Protein AF-A0A0D5LQK8-F1 (afdb_monomer)

Mean predicted aligned error: 11.61 Å

Secondary structure (DSSP, 8-state):
-HHHHHHHHHHHHHHHHHHHHHHHHHHHHHHHHHHHHHHHHHHHHHHHHHHHHHHHHHHHHHHHHHHHHHHHHHHHHHHHHHHHHHHHHHHHHHHHHHHHHSTTTT--S--HHHHTTS--

pLDDT: mean 89.25, std 11.81, range [45.91, 98.19]

Structure (mmCIF, N/CA/C/O backbone):
data_AF-A0A0D5LQK8-F1
#
_entry.id   AF-A0A0D5LQK8-F1
#
loop_
_atom_site.group_PDB
_atom_site.id
_atom_site.type_symbol
_atom_site.label_atom_id
_atom_site.label_alt_id
_atom_site.label_comp_id
_atom_site.label_asym_id
_atom_site.label_entity_id
_atom_site.label_seq_id
_atom_site.pdbx_PDB_ins_code
_atom_site.Cartn_x
_atom_site.Cartn_y
_atom_site.Cartn_z
_atom_site.occupancy
_atom_site.B_iso_or_equiv
_atom_site.auth_seq_id
_atom_site.auth_comp_id
_atom_site.auth_asym_id
_atom_site.auth_atom_id
_atom_site.pdbx_PDB_model_num
ATOM 1 N N . MET A 1 1 ? 36.237 18.385 -69.390 1.00 45.91 1 MET A N 1
ATOM 2 C CA . MET A 1 1 ? 35.276 18.205 -68.277 1.00 45.91 1 MET A CA 1
ATOM 3 C C . MET A 1 1 ? 34.826 16.746 -68.135 1.00 45.91 1 MET A C 1
ATOM 5 O O . MET A 1 1 ? 35.123 16.163 -67.106 1.00 45.91 1 MET A O 1
ATOM 9 N N . ALA A 1 2 ? 34.216 16.107 -69.146 1.00 56.34 2 ALA A N 1
ATOM 10 C CA . ALA A 1 2 ? 33.654 14.744 -69.030 1.00 56.34 2 ALA A CA 1
ATOM 11 C C . ALA A 1 2 ? 34.662 13.601 -68.737 1.00 56.34 2 ALA A C 1
ATOM 13 O O . ALA A 1 2 ? 34.341 12.678 -67.995 1.00 56.34 2 ALA A O 1
ATOM 14 N N . ALA A 1 3 ? 35.895 13.666 -69.255 1.00 53.91 3 ALA A N 1
ATOM 15 C CA . ALA A 1 3 ? 36.894 12.598 -69.077 1.00 53.91 3 ALA A CA 1
ATOM 16 C C . ALA A 1 3 ? 37.479 12.498 -67.650 1.00 53.91 3 ALA A C 1
ATOM 18 O O . ALA A 1 3 ? 37.946 11.437 -67.245 1.00 53.91 3 ALA A O 1
ATOM 19 N N . LEU A 1 4 ? 37.437 13.588 -66.873 1.00 55.03 4 LEU A N 1
ATOM 20 C CA . LEU A 1 4 ? 37.862 13.590 -65.468 1.00 55.03 4 LEU A CA 1
ATOM 21 C C . LEU A 1 4 ? 36.784 12.968 -64.571 1.00 55.03 4 LEU A C 1
ATOM 23 O O . LEU A 1 4 ? 37.117 12.222 -63.658 1.00 55.03 4 LEU A O 1
ATOM 27 N N . LEU A 1 5 ? 35.500 13.187 -64.877 1.00 57.09 5 LEU A N 1
ATOM 28 C CA . LEU A 1 5 ? 34.384 12.583 -64.141 1.00 57.09 5 LEU A CA 1
ATOM 29 C C . LEU A 1 5 ? 34.422 11.047 -64.193 1.00 57.09 5 LEU A C 1
ATOM 31 O O . LEU A 1 5 ? 34.300 10.410 -63.154 1.00 57.09 5 LEU A O 1
ATOM 35 N N . GLY A 1 6 ? 34.686 10.443 -65.357 1.00 61.56 6 GLY A N 1
ATOM 36 C CA . GLY A 1 6 ? 34.734 8.978 -65.497 1.00 61.56 6 GLY A CA 1
ATOM 37 C C . GLY A 1 6 ? 35.893 8.282 -64.766 1.00 61.56 6 GLY A C 1
ATOM 38 O O . GLY A 1 6 ? 35.817 7.085 -64.506 1.00 61.56 6 GLY A O 1
ATOM 39 N N . LYS A 1 7 ? 36.964 9.010 -64.416 1.00 67.75 7 LYS A N 1
ATOM 40 C CA . LYS A 1 7 ? 38.140 8.444 -63.729 1.00 67.75 7 LYS A CA 1
ATOM 41 C C . LYS A 1 7 ? 37.972 8.406 -62.204 1.00 67.75 7 LYS A C 1
ATOM 43 O O . LYS A 1 7 ? 38.603 7.587 -61.543 1.00 67.75 7 LYS A O 1
ATOM 48 N N . TYR A 1 8 ? 37.104 9.265 -61.660 1.00 75.94 8 TYR A N 1
ATOM 49 C CA . TYR A 1 8 ? 36.836 9.378 -60.221 1.00 75.94 8 TYR A CA 1
ATOM 50 C C . TYR A 1 8 ? 35.455 8.855 -59.800 1.00 75.94 8 TYR A C 1
ATOM 52 O O . TYR A 1 8 ? 35.200 8.719 -58.607 1.00 75.94 8 TYR A O 1
ATOM 60 N N . THR A 1 9 ? 34.572 8.506 -60.739 1.00 83.75 9 THR A N 1
ATOM 61 C CA . THR A 1 9 ? 33.256 7.913 -60.439 1.00 83.75 9 THR A CA 1
ATOM 62 C C . THR A 1 9 ? 33.367 6.625 -59.633 1.00 83.75 9 THR A C 1
ATOM 64 O O . THR A 1 9 ? 32.665 6.472 -58.640 1.00 83.75 9 THR A O 1
ATOM 67 N N . MET A 1 10 ? 34.265 5.712 -60.006 1.00 84.75 10 MET A N 1
ATOM 68 C CA . MET A 1 10 ? 34.396 4.429 -59.311 1.00 84.75 10 MET A CA 1
ATOM 69 C C . MET A 1 10 ? 34.875 4.551 -57.850 1.00 84.75 10 MET A C 1
ATOM 71 O O . MET A 1 10 ? 34.226 3.977 -56.974 1.00 84.75 10 MET A O 1
ATOM 75 N N . PRO A 1 11 ? 35.939 5.316 -57.525 1.00 86.19 11 PRO A N 1
ATOM 76 C CA . PRO A 1 11 ? 36.311 5.531 -56.128 1.00 86.19 11 PRO A CA 1
ATOM 77 C C . PRO A 1 11 ? 35.252 6.321 -55.344 1.00 86.19 11 PRO A C 1
ATOM 79 O O . PRO A 1 11 ? 35.054 6.037 -54.166 1.00 86.19 11 PRO A O 1
ATOM 82 N N . LEU A 1 12 ? 34.523 7.252 -55.977 1.00 89.88 12 LEU A N 1
ATOM 83 C CA . LEU A 1 12 ? 33.405 7.953 -55.329 1.00 89.88 12 LEU A CA 1
ATOM 84 C C . LEU A 1 12 ? 32.250 7.007 -54.979 1.00 89.88 12 LEU A C 1
ATOM 86 O O . LEU A 1 12 ? 31.708 7.096 -53.881 1.00 89.88 12 LEU A O 1
ATOM 90 N N . LEU A 1 13 ? 31.898 6.077 -55.871 1.00 90.69 13 LEU A N 1
ATOM 91 C CA . LEU A 1 13 ? 30.868 5.068 -55.608 1.00 90.69 13 LEU A CA 1
ATOM 92 C C . LEU A 1 13 ? 31.280 4.114 -54.483 1.00 90.69 13 LEU A C 1
ATOM 94 O O . LEU A 1 13 ? 30.467 3.808 -53.615 1.00 90.69 13 LEU A O 1
ATOM 98 N N . LEU A 1 14 ? 32.546 3.691 -54.453 1.00 91.38 14 LEU A N 1
ATOM 99 C CA . LEU A 1 14 ? 33.085 2.871 -53.365 1.00 91.38 14 LEU A CA 1
ATOM 100 C C . LEU A 1 14 ? 33.076 3.614 -52.025 1.00 91.38 14 LEU A C 1
ATOM 102 O O . LEU A 1 14 ? 32.661 3.048 -51.016 1.00 91.38 14 LEU A O 1
ATOM 106 N N . ALA A 1 15 ? 33.477 4.887 -52.011 1.00 93.06 15 ALA A N 1
ATOM 107 C CA . ALA A 1 15 ? 33.421 5.715 -50.810 1.00 93.06 15 ALA A CA 1
ATOM 108 C C . ALA A 1 15 ? 31.975 5.902 -50.322 1.00 93.06 15 ALA A C 1
ATOM 110 O O . ALA A 1 15 ? 31.701 5.734 -49.135 1.00 93.06 15 ALA A O 1
ATOM 111 N N . ALA A 1 16 ? 31.037 6.177 -51.232 1.00 92.75 16 ALA A N 1
ATOM 112 C CA . ALA A 1 16 ? 29.619 6.300 -50.904 1.00 92.75 16 ALA A CA 1
ATOM 113 C C . ALA A 1 16 ? 29.046 4.992 -50.336 1.00 92.75 16 ALA A C 1
ATOM 115 O O . ALA A 1 16 ? 28.321 5.022 -49.343 1.00 92.75 16 ALA A O 1
ATOM 116 N N . LEU A 1 17 ? 29.412 3.843 -50.913 1.00 94.50 17 LEU A N 1
ATOM 117 C CA . LEU A 1 17 ? 28.994 2.531 -50.423 1.00 94.50 17 LEU A CA 1
ATOM 118 C C . LEU A 1 17 ? 29.551 2.241 -49.022 1.00 94.50 17 LEU A C 1
ATOM 120 O O . LEU A 1 17 ? 28.810 1.785 -48.155 1.00 94.50 17 LEU A O 1
ATOM 124 N N . LEU A 1 18 ? 30.828 2.546 -48.773 1.00 94.94 18 LEU A N 1
ATOM 125 C CA . LEU A 1 18 ? 31.441 2.379 -47.452 1.00 94.94 18 LEU A CA 1
ATOM 126 C C . LEU A 1 18 ? 30.780 3.267 -46.396 1.00 94.94 18 LEU A C 1
ATOM 128 O O . LEU A 1 18 ? 30.521 2.802 -45.288 1.00 94.94 18 LEU A O 1
ATOM 132 N N . ILE A 1 19 ? 30.460 4.517 -46.739 1.00 95.88 19 ILE A N 1
ATOM 133 C CA . ILE A 1 19 ? 29.739 5.428 -45.844 1.00 95.88 19 ILE A CA 1
ATOM 134 C C . ILE A 1 19 ? 28.326 4.906 -45.574 1.00 95.88 19 ILE A C 1
ATOM 136 O O . ILE A 1 19 ? 27.892 4.907 -44.426 1.00 95.88 19 ILE A O 1
ATOM 140 N N . ALA A 1 20 ? 27.617 4.425 -46.597 1.00 95.25 20 ALA A N 1
ATOM 141 C CA . ALA A 1 20 ? 26.273 3.880 -46.435 1.00 95.25 20 ALA A CA 1
ATOM 142 C C . ALA A 1 20 ? 26.267 2.642 -45.524 1.00 95.25 20 ALA A C 1
ATOM 144 O O . ALA A 1 20 ? 25.451 2.556 -44.608 1.00 95.25 20 ALA A O 1
ATOM 145 N N . ILE A 1 21 ? 27.208 1.714 -45.726 1.00 95.69 21 ILE A N 1
ATOM 146 C CA . ILE A 1 21 ? 27.342 0.511 -44.895 1.00 95.69 21 ILE A CA 1
ATOM 147 C C . ILE A 1 21 ? 27.764 0.885 -43.472 1.00 95.69 21 ILE A C 1
ATOM 149 O O . ILE A 1 21 ? 27.122 0.463 -42.512 1.00 95.69 21 ILE A O 1
ATOM 153 N N . GLY A 1 22 ? 28.808 1.702 -43.318 1.00 95.12 22 GLY A N 1
ATOM 154 C CA . GLY A 1 22 ? 29.303 2.122 -42.008 1.00 95.12 22 GLY A CA 1
ATOM 155 C C . GLY A 1 22 ? 28.253 2.907 -41.220 1.00 95.12 22 GLY A C 1
ATOM 156 O O . GLY A 1 22 ? 28.040 2.641 -40.037 1.00 95.12 22 GLY A O 1
ATOM 157 N N . GLY A 1 23 ? 27.539 3.816 -41.885 1.00 95.31 23 GLY A N 1
ATOM 158 C CA . GLY A 1 23 ? 26.435 4.578 -41.307 1.00 95.31 23 GLY A CA 1
ATOM 159 C C . GLY A 1 23 ? 25.260 3.687 -40.915 1.00 95.31 23 GLY A C 1
ATOM 160 O O . GLY A 1 23 ? 24.751 3.809 -39.803 1.00 95.31 23 GLY A O 1
ATOM 161 N N . GLY A 1 24 ? 24.879 2.741 -41.778 1.00 95.19 24 GLY A N 1
ATOM 162 C CA . GLY A 1 24 ? 23.825 1.767 -41.495 1.00 95.19 24 GLY A CA 1
ATOM 163 C C . GLY A 1 24 ? 24.145 0.884 -40.286 1.00 95.19 24 GLY A C 1
ATOM 164 O O . GLY A 1 24 ? 23.319 0.755 -39.385 1.00 95.19 24 GLY A O 1
ATOM 165 N N . LEU A 1 25 ? 25.362 0.337 -40.213 1.00 96.25 25 LEU A N 1
ATOM 166 C CA . LEU A 1 25 ? 25.809 -0.471 -39.072 1.00 96.25 25 LEU A CA 1
ATOM 167 C C . LEU A 1 25 ? 25.876 0.349 -37.780 1.00 96.25 25 LEU A C 1
ATOM 169 O O . LEU A 1 25 ? 25.402 -0.106 -36.742 1.00 96.25 25 LEU A O 1
ATOM 173 N N . SER A 1 26 ? 26.405 1.572 -37.849 1.00 95.12 26 SER A N 1
ATOM 174 C CA . SER A 1 26 ? 26.477 2.478 -36.694 1.00 95.12 26 SER A CA 1
ATOM 175 C C . SER A 1 26 ? 25.084 2.840 -36.177 1.00 95.12 26 SER A C 1
ATOM 177 O O . SER A 1 26 ? 24.850 2.851 -34.970 1.00 95.12 26 SER A O 1
ATOM 179 N N . PHE A 1 27 ? 24.133 3.080 -37.083 1.00 95.75 27 PHE A N 1
ATOM 180 C CA . PHE A 1 27 ? 22.743 3.354 -36.734 1.00 95.75 27 PHE A CA 1
ATOM 181 C C . PHE A 1 27 ? 22.067 2.150 -36.068 1.00 95.75 27 PHE A C 1
ATOM 183 O O . PHE A 1 27 ? 21.410 2.309 -35.038 1.00 95.75 27 PHE A O 1
ATOM 190 N N . LEU A 1 28 ? 22.257 0.943 -36.610 1.00 96.12 28 LEU A N 1
ATOM 191 C CA . LEU A 1 28 ? 21.728 -0.284 -36.009 1.00 96.12 28 LEU A CA 1
ATOM 192 C C . LEU A 1 28 ? 22.319 -0.528 -34.617 1.00 96.12 28 LEU A C 1
ATOM 194 O O . LEU A 1 28 ? 21.567 -0.800 -33.684 1.00 96.12 28 LEU A O 1
ATOM 198 N N . ALA A 1 29 ? 23.633 -0.353 -34.457 1.00 95.62 29 ALA A N 1
ATOM 199 C CA . ALA A 1 29 ? 24.305 -0.487 -33.169 1.00 95.62 29 ALA A CA 1
ATOM 200 C C . ALA A 1 29 ? 23.777 0.526 -32.139 1.00 95.62 29 ALA A C 1
ATOM 202 O O . ALA A 1 29 ? 23.459 0.153 -31.011 1.00 95.62 29 ALA A O 1
ATOM 203 N N . ALA A 1 30 ? 23.613 1.794 -32.529 1.00 96.44 30 ALA A N 1
ATOM 204 C CA . ALA A 1 30 ? 23.045 2.821 -31.657 1.00 96.44 30 ALA A CA 1
ATOM 205 C C . ALA A 1 30 ? 21.599 2.493 -31.245 1.00 96.44 30 ALA A C 1
ATOM 207 O O . ALA A 1 30 ? 21.212 2.697 -30.091 1.00 96.44 30 ALA A O 1
ATOM 208 N N . ARG A 1 31 ? 20.802 1.950 -32.174 1.00 97.06 31 ARG A N 1
ATOM 209 C CA . ARG A 1 31 ? 19.418 1.547 -31.903 1.00 97.06 31 ARG A CA 1
ATOM 210 C C . ARG A 1 31 ? 19.347 0.390 -30.910 1.00 97.06 31 ARG A C 1
ATOM 212 O O . ARG A 1 31 ? 18.527 0.443 -29.996 1.00 97.06 31 ARG A O 1
ATOM 219 N N . GLU A 1 32 ? 20.209 -0.607 -31.073 1.00 97.38 32 GLU A N 1
ATOM 220 C CA . GLU A 1 32 ? 20.276 -1.773 -30.191 1.00 97.38 32 GLU A CA 1
ATOM 221 C C . GLU A 1 32 ? 20.746 -1.390 -28.784 1.00 97.38 32 GLU A C 1
ATOM 223 O O . GLU A 1 32 ? 20.118 -1.757 -27.795 1.00 97.38 32 GLU A O 1
ATOM 228 N N . LEU A 1 33 ? 21.778 -0.546 -28.677 1.00 96.75 33 LEU A N 1
ATOM 229 C CA . LEU A 1 33 ? 22.222 0.010 -27.394 1.00 96.75 33 LEU A CA 1
ATOM 230 C C . LEU A 1 33 ? 21.103 0.788 -26.694 1.00 96.75 33 LEU A C 1
ATOM 232 O O . LEU A 1 33 ? 20.885 0.627 -25.494 1.00 96.75 33 LEU A O 1
ATOM 236 N N . SER A 1 34 ? 20.346 1.595 -27.437 1.00 96.62 34 SER A N 1
ATOM 237 C CA . SER A 1 34 ? 19.199 2.315 -26.883 1.00 96.62 34 SER A CA 1
ATOM 238 C C . SER A 1 34 ? 18.069 1.379 -26.434 1.00 96.62 34 SER A C 1
ATOM 240 O O . SER A 1 34 ? 17.383 1.675 -25.453 1.00 96.62 34 SER A O 1
ATOM 242 N N . ALA A 1 35 ? 17.849 0.259 -27.129 1.00 97.12 35 ALA A N 1
ATOM 243 C CA . ALA A 1 35 ? 16.899 -0.769 -26.707 1.00 97.12 35 ALA A CA 1
ATOM 244 C C . ALA A 1 35 ? 17.359 -1.438 -25.403 1.00 97.12 35 ALA A C 1
ATOM 246 O O . ALA A 1 35 ? 16.637 -1.362 -24.414 1.00 97.12 35 ALA A O 1
ATOM 247 N N . MET A 1 36 ? 18.602 -1.930 -25.347 1.00 97.00 36 MET A N 1
ATOM 248 C CA . MET A 1 36 ? 19.175 -2.549 -24.146 1.00 97.00 36 MET A CA 1
ATOM 249 C C . MET A 1 36 ? 19.099 -1.640 -22.911 1.00 97.00 36 MET A C 1
ATOM 251 O O . MET A 1 36 ? 18.736 -2.092 -21.82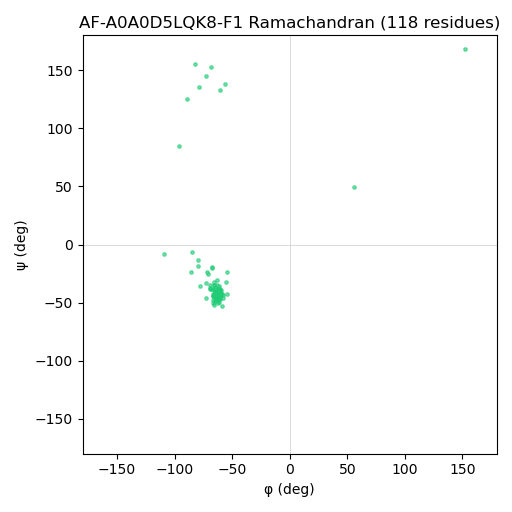7 1.00 97.00 36 MET A O 1
ATOM 255 N N . VAL A 1 37 ? 19.397 -0.344 -23.058 1.00 97.75 37 VAL A N 1
ATOM 256 C CA . VAL A 1 37 ? 19.309 0.620 -21.945 1.00 97.75 37 VAL A CA 1
ATOM 257 C C . VAL A 1 37 ? 17.866 0.814 -21.473 1.00 97.75 37 VAL A C 1
ATOM 259 O O . VAL A 1 37 ? 17.618 0.932 -20.271 1.00 97.75 37 VAL A O 1
ATOM 262 N N . ARG A 1 38 ? 16.900 0.856 -22.398 1.00 97.38 38 ARG A N 1
ATOM 263 C CA . ARG A 1 38 ? 15.479 0.975 -22.044 1.00 97.38 38 ARG A CA 1
ATOM 264 C C . ARG A 1 38 ? 14.982 -0.271 -21.327 1.00 97.38 38 ARG A C 1
ATOM 266 O O . ARG A 1 38 ? 14.336 -0.114 -20.294 1.00 97.38 38 ARG A O 1
ATOM 273 N N . ASP A 1 39 ? 15.339 -1.451 -21.813 1.00 97.62 39 ASP A N 1
ATOM 274 C CA . ASP A 1 39 ? 14.944 -2.723 -21.207 1.00 97.62 39 ASP A CA 1
ATOM 275 C C . ASP A 1 39 ? 15.557 -2.872 -19.811 1.00 97.62 39 ASP A C 1
ATOM 277 O O . ASP A 1 39 ? 14.846 -3.148 -18.848 1.00 97.62 39 ASP A O 1
ATOM 281 N N . ALA A 1 40 ? 16.850 -2.565 -19.655 1.00 97.06 40 ALA A N 1
ATOM 282 C CA . ALA A 1 40 ? 17.513 -2.568 -18.352 1.00 97.06 40 ALA A CA 1
ATOM 283 C C . ALA A 1 40 ? 16.829 -1.616 -17.358 1.00 97.06 40 ALA A C 1
ATOM 285 O O . ALA A 1 40 ? 16.591 -1.972 -16.203 1.00 97.06 40 ALA A O 1
ATOM 286 N N . ARG A 1 41 ? 16.457 -0.411 -17.810 1.00 97.81 41 ARG A N 1
ATOM 287 C CA . ARG A 1 41 ? 15.716 0.551 -16.985 1.00 97.81 41 ARG A CA 1
ATOM 288 C C . ARG A 1 41 ? 14.325 0.035 -16.617 1.00 97.81 41 ARG A C 1
ATOM 290 O O . ARG A 1 41 ? 13.909 0.213 -15.476 1.00 97.81 41 ARG A O 1
ATOM 297 N N . GLN A 1 42 ? 13.594 -0.547 -17.564 1.00 98.00 42 GLN A N 1
ATOM 298 C CA . GLN A 1 42 ? 12.254 -1.080 -17.320 1.00 98.00 42 GLN A CA 1
ATOM 299 C C . GLN A 1 42 ? 12.288 -2.242 -16.329 1.00 98.00 42 GLN A C 1
ATOM 301 O O . GLN A 1 42 ? 11.492 -2.244 -15.394 1.00 98.00 42 GLN A O 1
ATOM 306 N N . ASN A 1 43 ? 13.251 -3.152 -16.466 1.00 97.44 43 ASN A N 1
ATOM 307 C CA . ASN A 1 43 ? 13.431 -4.269 -15.543 1.00 97.44 43 ASN A CA 1
ATOM 308 C C . ASN A 1 43 ? 13.767 -3.779 -14.131 1.00 97.44 43 ASN A C 1
ATOM 310 O O . ASN A 1 43 ? 13.114 -4.188 -13.178 1.00 97.44 43 ASN A O 1
ATOM 314 N N . ALA A 1 44 ? 14.692 -2.823 -13.994 1.00 97.00 44 ALA A N 1
ATOM 315 C CA . ALA A 1 44 ? 15.034 -2.253 -12.690 1.00 97.00 44 ALA A CA 1
ATOM 316 C C . ALA A 1 44 ? 13.836 -1.563 -12.008 1.00 97.00 44 ALA A C 1
ATOM 318 O O . ALA A 1 44 ? 13.668 -1.647 -10.791 1.00 97.00 44 ALA A O 1
ATOM 319 N N . ILE A 1 45 ? 12.988 -0.877 -12.784 1.00 97.44 45 ILE A N 1
ATOM 320 C CA . ILE A 1 45 ? 11.748 -0.286 -12.266 1.00 97.44 45 ILE A CA 1
ATOM 321 C C . ILE A 1 45 ? 10.775 -1.389 -11.845 1.00 97.44 45 ILE A C 1
ATOM 323 O O . ILE A 1 45 ? 10.258 -1.327 -10.737 1.00 97.44 45 ILE A O 1
ATOM 327 N N . ALA A 1 46 ? 10.563 -2.405 -12.683 1.00 97.62 46 ALA A N 1
ATOM 328 C CA . ALA A 1 46 ? 9.641 -3.499 -12.399 1.00 97.62 46 ALA A CA 1
ATOM 329 C C . ALA A 1 46 ? 10.041 -4.291 -11.144 1.00 97.62 46 ALA A C 1
ATOM 331 O O . ALA A 1 46 ? 9.188 -4.575 -10.308 1.00 97.62 46 ALA A O 1
ATOM 332 N N . GLU A 1 47 ? 11.329 -4.594 -10.972 1.00 96.12 47 GLU A N 1
ATOM 333 C CA . GLU A 1 47 ? 11.856 -5.260 -9.774 1.00 96.12 47 GLU A CA 1
ATOM 334 C C . GLU A 1 47 ? 11.614 -4.425 -8.516 1.00 96.12 47 GLU A C 1
ATOM 336 O O . GLU A 1 47 ? 11.117 -4.929 -7.506 1.00 96.12 47 GLU A O 1
ATOM 341 N N . ARG A 1 48 ? 11.917 -3.125 -8.585 1.00 96.44 48 ARG A N 1
ATOM 342 C CA . ARG A 1 48 ? 11.707 -2.199 -7.473 1.00 96.44 48 ARG A CA 1
ATOM 343 C C . ARG A 1 48 ? 10.227 -2.064 -7.123 1.00 96.44 48 ARG A C 1
ATOM 345 O O . ARG A 1 48 ? 9.874 -2.073 -5.946 1.00 96.44 48 ARG A O 1
ATOM 352 N N . ASP A 1 49 ? 9.373 -1.914 -8.125 1.00 98.19 49 ASP A N 1
ATOM 353 C CA . ASP A 1 49 ? 7.939 -1.731 -7.930 1.00 98.19 49 ASP A CA 1
ATOM 354 C C . ASP A 1 49 ? 7.306 -3.019 -7.377 1.00 98.19 49 ASP A C 1
ATOM 356 O O . ASP A 1 49 ? 6.486 -2.949 -6.462 1.00 98.19 49 ASP A O 1
ATOM 360 N N . ALA A 1 50 ? 7.750 -4.197 -7.833 1.00 97.00 50 ALA A N 1
ATOM 361 C CA . ALA A 1 50 ? 7.344 -5.484 -7.270 1.00 97.00 50 ALA A CA 1
ATOM 362 C C . ALA A 1 50 ? 7.774 -5.632 -5.802 1.00 97.00 50 ALA A C 1
ATOM 364 O O . ALA A 1 50 ? 6.960 -6.024 -4.963 1.00 97.00 50 ALA A O 1
ATOM 365 N N . PHE A 1 51 ? 9.020 -5.269 -5.476 1.00 97.62 51 PHE A N 1
ATOM 366 C CA . PHE A 1 51 ? 9.528 -5.298 -4.104 1.00 97.62 51 PHE A CA 1
ATOM 367 C C . PHE A 1 51 ? 8.689 -4.411 -3.176 1.00 97.62 51 PHE A C 1
ATOM 369 O O . PHE A 1 51 ? 8.162 -4.884 -2.168 1.00 97.62 51 PHE A O 1
ATOM 376 N N . TRP A 1 52 ? 8.491 -3.141 -3.541 1.00 97.31 52 TRP A N 1
ATOM 377 C CA . TRP A 1 52 ? 7.728 -2.218 -2.700 1.00 97.31 52 TRP A CA 1
ATOM 378 C C . TRP A 1 52 ? 6.244 -2.550 -2.646 1.00 97.31 52 TRP A C 1
ATOM 380 O O . TRP A 1 52 ? 5.637 -2.391 -1.591 1.00 97.31 52 TRP A O 1
ATOM 390 N N . SER A 1 53 ? 5.654 -3.050 -3.732 1.00 97.94 53 SER A N 1
ATOM 391 C CA . SER A 1 53 ? 4.276 -3.543 -3.703 1.00 97.94 53 SER A CA 1
ATOM 392 C C . SER A 1 53 ? 4.117 -4.688 -2.700 1.00 97.94 53 SER A C 1
ATOM 394 O O . SER A 1 53 ? 3.110 -4.738 -1.995 1.00 97.94 53 SER A O 1
ATOM 396 N N . GLY A 1 54 ? 5.102 -5.588 -2.612 1.00 97.38 54 GLY A N 1
ATOM 397 C CA . GLY A 1 54 ? 5.128 -6.666 -1.623 1.00 97.38 54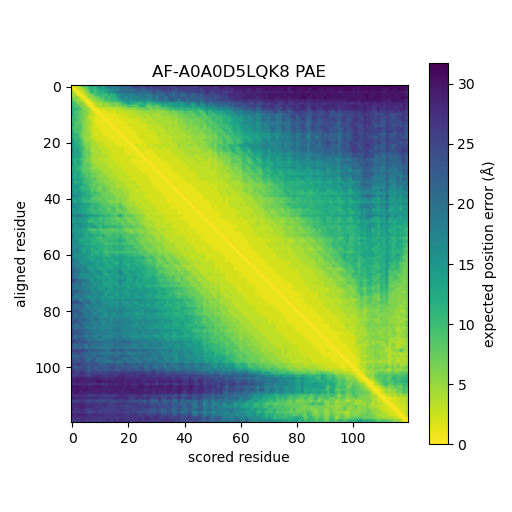 GLY A CA 1
ATOM 398 C C . GLY A 1 54 ? 5.234 -6.146 -0.188 1.00 97.38 54 GLY A C 1
ATOM 399 O O . GLY A 1 54 ? 4.418 -6.507 0.660 1.00 97.38 54 GLY A O 1
ATOM 400 N N . GLU A 1 55 ? 6.182 -5.244 0.072 1.00 97.94 55 GLU A N 1
ATOM 401 C CA . GLU A 1 55 ? 6.367 -4.635 1.398 1.00 97.94 55 GLU A CA 1
ATOM 402 C C . GLU A 1 55 ? 5.134 -3.838 1.849 1.00 97.94 55 GLU A C 1
ATOM 404 O O . GLU A 1 55 ? 4.698 -3.954 2.995 1.00 97.94 55 GLU A O 1
ATOM 409 N N . ILE A 1 56 ? 4.506 -3.082 0.943 1.00 97.38 56 ILE A N 1
ATOM 410 C CA . ILE A 1 56 ? 3.266 -2.350 1.231 1.00 97.38 56 ILE A CA 1
ATOM 411 C C . ILE A 1 56 ? 2.127 -3.322 1.549 1.00 97.38 56 ILE A C 1
ATOM 413 O O . ILE A 1 56 ? 1.382 -3.094 2.503 1.00 97.38 56 ILE A O 1
ATOM 417 N N . ALA A 1 57 ? 1.980 -4.408 0.784 1.00 97.12 57 ALA A N 1
ATOM 418 C CA . ALA A 1 57 ? 0.950 -5.410 1.044 1.00 97.12 57 ALA A CA 1
ATOM 419 C C . ALA A 1 57 ? 1.132 -6.058 2.426 1.00 97.12 57 ALA A C 1
ATOM 421 O O . ALA A 1 57 ? 0.163 -6.183 3.176 1.00 97.12 57 ALA A O 1
ATOM 422 N N . LYS A 1 58 ? 2.376 -6.388 2.794 1.00 97.62 58 LYS A N 1
ATOM 423 C C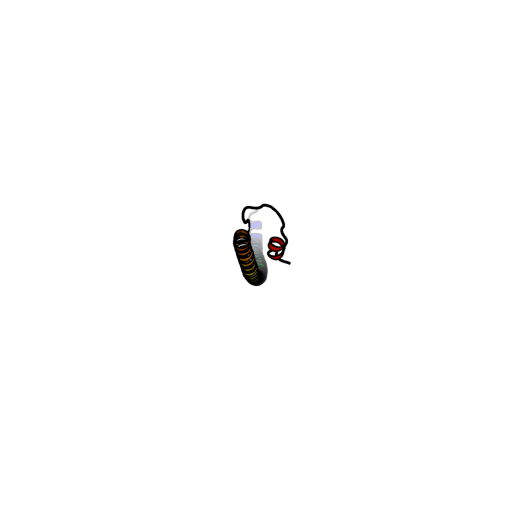A . LYS A 1 58 ? 2.719 -6.920 4.116 1.00 97.62 58 LYS A CA 1
ATOM 424 C C . LYS A 1 58 ? 2.402 -5.921 5.232 1.00 97.62 58 LYS A C 1
ATOM 426 O O . LYS A 1 58 ? 1.686 -6.263 6.169 1.00 97.62 58 LYS A O 1
ATOM 431 N N . ALA A 1 59 ? 2.853 -4.675 5.100 1.00 96.31 59 ALA A N 1
ATOM 432 C CA . ALA A 1 59 ? 2.587 -3.629 6.086 1.00 96.31 59 ALA A CA 1
ATOM 433 C C . ALA A 1 59 ? 1.082 -3.346 6.247 1.00 96.31 59 ALA A C 1
ATOM 435 O O . ALA A 1 59 ? 0.604 -3.076 7.349 1.00 96.31 59 ALA A O 1
ATOM 436 N N . ASN A 1 60 ? 0.312 -3.418 5.160 1.00 97.31 60 ASN A N 1
ATOM 437 C CA . ASN A 1 60 ? -1.138 -3.257 5.207 1.00 97.31 60 ASN A CA 1
ATOM 438 C C . ASN A 1 60 ? -1.828 -4.430 5.913 1.00 97.31 60 ASN A C 1
ATOM 440 O O . ASN A 1 60 ? -2.767 -4.191 6.671 1.00 97.31 60 ASN A O 1
ATOM 444 N N . ALA A 1 61 ? -1.361 -5.666 5.711 1.00 97.19 61 ALA A N 1
ATOM 445 C CA . ALA A 1 61 ? -1.866 -6.831 6.436 1.00 97.19 61 ALA A CA 1
ATOM 446 C C . ALA A 1 61 ? -1.608 -6.702 7.948 1.00 97.19 61 ALA A C 1
ATOM 448 O O . ALA A 1 61 ? -2.539 -6.825 8.739 1.00 97.19 61 ALA A O 1
ATOM 449 N N . GLU A 1 62 ? -0.387 -6.329 8.345 1.00 96.94 62 GLU A N 1
ATOM 450 C CA . GLU A 1 62 ? -0.036 -6.104 9.756 1.00 96.94 62 GLU A CA 1
ATOM 451 C C . GLU A 1 62 ? -0.893 -4.999 10.398 1.00 96.94 62 GLU A C 1
ATOM 453 O O . GLU A 1 62 ? -1.385 -5.145 11.520 1.00 96.94 62 GLU A O 1
ATOM 458 N N . LYS A 1 63 ? -1.140 -3.897 9.675 1.00 97.19 63 LYS A N 1
ATOM 459 C CA . LYS A 1 63 ? -2.048 -2.837 10.139 1.00 97.19 63 LYS A CA 1
ATOM 460 C C . LYS A 1 63 ? -3.487 -3.322 10.273 1.00 97.19 63 LYS A C 1
ATOM 462 O O . LYS A 1 63 ? -4.144 -2.967 11.248 1.00 97.19 63 LYS A O 1
ATOM 467 N N . ALA A 1 64 ? -3.985 -4.103 9.317 1.00 96.00 64 ALA A N 1
ATOM 468 C CA . ALA A 1 64 ? -5.337 -4.649 9.376 1.00 96.00 64 ALA A CA 1
ATOM 469 C C . ALA A 1 64 ? -5.516 -5.562 10.599 1.00 96.00 64 ALA A C 1
ATOM 471 O O . ALA A 1 64 ? -6.513 -5.438 11.313 1.00 96.00 64 ALA A O 1
ATOM 472 N N . ASP A 1 65 ? -4.521 -6.400 10.896 1.00 96.81 65 ASP A N 1
ATOM 473 C CA . ASP A 1 65 ? -4.520 -7.260 12.081 1.00 96.81 65 ASP A CA 1
ATOM 474 C C . ASP A 1 65 ? -4.492 -6.447 13.381 1.00 96.81 65 ASP A C 1
ATOM 476 O O . ASP A 1 65 ? -5.259 -6.728 14.308 1.00 96.81 65 ASP A O 1
ATOM 480 N N . ALA A 1 66 ? -3.671 -5.393 13.441 1.00 96.50 66 ALA A N 1
ATOM 481 C CA . ALA A 1 66 ? -3.617 -4.491 14.589 1.00 96.50 66 ALA A CA 1
ATOM 482 C C . ALA A 1 66 ? -4.957 -3.769 14.820 1.00 96.50 66 ALA A C 1
ATOM 484 O O . ALA A 1 66 ? -5.449 -3.718 15.950 1.00 96.50 66 ALA A O 1
ATOM 485 N N . VAL A 1 67 ? -5.589 -3.270 13.753 1.00 97.06 67 VAL A N 1
ATOM 486 C CA . VAL A 1 67 ? -6.918 -2.643 13.820 1.00 97.06 67 VAL A CA 1
ATOM 487 C C . VAL A 1 67 ? -7.965 -3.650 14.293 1.00 97.06 67 VAL A C 1
ATOM 489 O O . VAL A 1 67 ? -8.762 -3.338 15.176 1.00 97.06 67 VAL A O 1
ATOM 492 N N . ALA A 1 68 ? -7.949 -4.880 13.774 1.00 96.81 68 ALA A N 1
ATOM 493 C CA . ALA A 1 68 ? -8.871 -5.923 14.208 1.00 96.81 68 ALA A CA 1
ATOM 494 C C . ALA A 1 68 ? -8.691 -6.268 15.696 1.00 96.81 68 ALA A C 1
ATOM 496 O O . ALA A 1 68 ? -9.679 -6.424 16.418 1.00 96.81 68 ALA A O 1
ATOM 497 N N . ALA A 1 69 ? -7.449 -6.352 16.181 1.00 96.94 69 ALA A N 1
ATOM 498 C CA . ALA A 1 69 ? -7.161 -6.563 17.597 1.00 96.94 69 ALA A CA 1
ATOM 499 C C . ALA A 1 69 ? -7.682 -5.406 18.463 1.00 96.94 69 ALA A C 1
ATOM 501 O O . ALA A 1 69 ? -8.332 -5.644 19.485 1.00 96.94 69 ALA A O 1
ATOM 502 N N . GLN A 1 70 ? -7.474 -4.163 18.025 1.00 96.81 70 GLN A N 1
ATOM 503 C CA . GLN A 1 70 ? -7.961 -2.979 18.728 1.00 96.81 70 GLN A CA 1
ATOM 504 C C . GLN A 1 70 ? -9.494 -2.933 18.778 1.00 96.81 70 GLN A C 1
ATOM 506 O O . GLN A 1 70 ? -10.063 -2.688 19.839 1.00 96.81 70 GLN A O 1
ATOM 511 N N . LEU A 1 71 ? -10.175 -3.244 17.672 1.00 97.62 71 LEU A N 1
ATOM 512 C CA . LEU A 1 71 ? -11.637 -3.320 17.630 1.00 97.62 71 LEU A CA 1
ATOM 513 C C . LEU A 1 71 ? -12.179 -4.382 18.591 1.00 97.62 71 LEU A C 1
ATOM 515 O O . LEU A 1 71 ? -13.145 -4.120 19.305 1.00 97.62 71 LEU A O 1
ATOM 519 N N . ARG A 1 72 ? -11.541 -5.557 18.678 1.00 96.81 72 ARG A N 1
ATOM 520 C CA . ARG A 1 72 ? -11.927 -6.588 19.658 1.00 96.81 72 ARG A CA 1
ATOM 521 C C . ARG A 1 72 ? -11.765 -6.090 21.093 1.00 96.81 72 ARG A C 1
ATOM 523 O O . ARG A 1 72 ? -12.657 -6.321 21.906 1.00 96.81 72 ARG A O 1
ATOM 530 N N . ALA A 1 73 ? -10.665 -5.402 21.399 1.00 96.88 73 ALA A N 1
ATOM 531 C CA . ALA A 1 73 ? -10.439 -4.829 22.723 1.00 96.88 73 ALA A CA 1
ATOM 532 C C . ALA A 1 73 ? -11.511 -3.784 23.075 1.00 96.88 73 ALA A C 1
ATOM 534 O O . ALA A 1 73 ? -12.087 -3.840 24.160 1.00 96.88 73 ALA A O 1
ATOM 535 N N . ILE A 1 74 ? -11.852 -2.902 22.129 1.00 96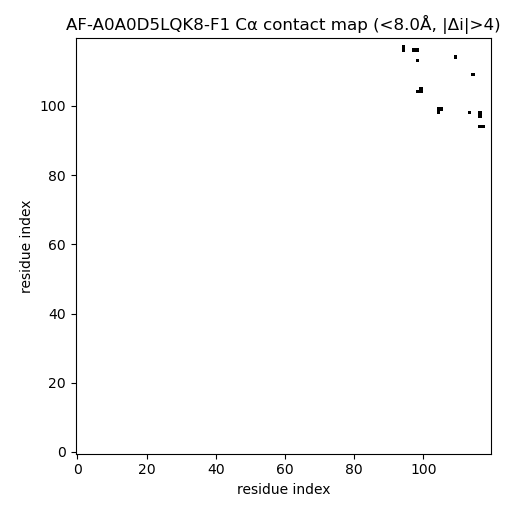.81 74 ILE A N 1
ATOM 536 C CA . ILE A 1 74 ? -12.927 -1.914 22.291 1.00 96.81 74 ILE A CA 1
ATOM 537 C C . ILE A 1 74 ? -14.272 -2.608 22.533 1.00 96.81 74 ILE A C 1
ATOM 539 O O . ILE A 1 74 ? -14.985 -2.236 23.454 1.00 96.81 74 ILE A O 1
ATOM 543 N N . MET A 1 75 ? -14.606 -3.661 21.781 1.00 96.38 75 MET A N 1
ATOM 544 C CA . MET A 1 75 ? -15.852 -4.415 21.988 1.00 96.38 75 MET A CA 1
ATOM 545 C C . MET A 1 75 ? -15.924 -5.109 23.354 1.00 96.38 75 MET A C 1
ATOM 547 O O . MET A 1 75 ? -17.013 -5.348 23.874 1.00 96.38 75 MET A O 1
ATOM 551 N N . VAL A 1 76 ? -14.789 -5.515 23.925 1.00 96.81 76 VAL A N 1
ATOM 552 C CA . VAL A 1 76 ? -14.750 -6.063 25.288 1.00 96.81 76 VAL A CA 1
ATOM 553 C C . VAL A 1 76 ? -14.963 -4.948 26.309 1.00 96.81 76 VAL A C 1
ATOM 555 O O . VAL A 1 76 ? -15.792 -5.113 27.199 1.00 96.81 76 VAL A O 1
ATOM 558 N N . ALA A 1 77 ? -14.279 -3.814 26.149 1.00 96.38 77 ALA A N 1
ATOM 559 C CA . ALA A 1 77 ? -14.443 -2.658 27.025 1.00 96.38 77 ALA A CA 1
ATOM 560 C C . ALA A 1 77 ? -15.883 -2.115 26.999 1.00 96.38 77 ALA A C 1
ATOM 562 O O . ALA A 1 77 ? -16.474 -1.918 28.054 1.00 96.38 77 ALA A O 1
ATOM 563 N N . ASP A 1 78 ? -16.486 -1.968 25.816 1.00 96.56 78 ASP A N 1
ATOM 564 C CA . ASP A 1 78 ? -17.867 -1.488 25.662 1.00 96.56 78 ASP A CA 1
ATOM 565 C C . ASP A 1 78 ? -18.869 -2.425 26.350 1.00 96.56 78 ASP A C 1
ATOM 567 O O . ASP A 1 78 ? -19.780 -1.978 27.041 1.00 96.56 78 ASP A O 1
ATOM 571 N N . ARG A 1 79 ? -18.661 -3.746 26.250 1.00 96.25 79 ARG A N 1
ATOM 572 C CA . ARG A 1 79 ? -19.486 -4.726 26.974 1.00 96.25 79 ARG A CA 1
ATOM 573 C C . ARG A 1 79 ? -19.359 -4.595 28.489 1.00 96.25 79 ARG A C 1
ATOM 575 O O . ARG A 1 79 ? -20.367 -4.714 29.177 1.00 96.25 79 ARG A O 1
ATOM 582 N N . GLN A 1 80 ? -18.155 -4.353 29.005 1.00 96.00 80 GLN A N 1
ATOM 583 C CA . GLN A 1 80 ? -17.943 -4.144 30.441 1.00 96.00 80 GLN A CA 1
ATOM 584 C C . GLN A 1 80 ? -18.597 -2.848 30.925 1.00 96.00 80 GLN A C 1
ATOM 586 O O . GLN A 1 80 ? -19.252 -2.857 31.962 1.00 96.00 80 GLN A O 1
ATOM 591 N N . ILE A 1 81 ? -18.475 -1.763 30.155 1.00 96.62 81 ILE A N 1
ATOM 592 C CA . ILE A 1 81 ? -19.100 -0.475 30.472 1.00 96.62 81 ILE A CA 1
ATOM 593 C C . ILE A 1 81 ? -20.621 -0.620 30.508 1.00 96.62 81 ILE A C 1
ATOM 595 O O . ILE A 1 81 ? -21.232 -0.260 31.506 1.00 96.62 81 ILE A O 1
ATOM 599 N N . ARG A 1 82 ? -21.230 -1.224 29.481 1.00 95.56 82 ARG A N 1
ATOM 600 C CA . ARG A 1 82 ? -22.684 -1.451 29.452 1.00 95.56 82 ARG A CA 1
ATOM 601 C C . ARG A 1 82 ? -23.165 -2.330 30.602 1.00 95.56 82 ARG A C 1
ATOM 603 O O . ARG A 1 82 ? -24.232 -2.078 31.152 1.00 95.56 82 ARG A O 1
ATOM 610 N N . ALA A 1 83 ? -22.398 -3.358 30.967 1.00 96.00 83 ALA A N 1
ATOM 611 C CA . ALA A 1 83 ? -22.728 -4.206 32.109 1.00 96.00 83 ALA A CA 1
ATOM 612 C C . ALA A 1 83 ? -22.688 -3.415 33.427 1.00 96.00 83 ALA A C 1
ATOM 614 O O . ALA A 1 83 ? -23.608 -3.535 34.228 1.00 96.00 83 ALA A O 1
ATOM 615 N N . ALA A 1 84 ? -21.668 -2.574 33.625 1.00 94.75 84 ALA A N 1
ATOM 616 C CA . ALA A 1 84 ? -21.559 -1.711 34.799 1.00 94.75 84 ALA A CA 1
ATOM 617 C C . ALA A 1 84 ? -22.658 -0.636 34.844 1.00 94.75 84 ALA A C 1
ATOM 619 O O . ALA A 1 84 ? -23.191 -0.354 35.910 1.00 94.75 84 ALA A O 1
ATOM 620 N N . GLU A 1 85 ? -23.022 -0.059 33.698 1.00 95.94 85 GLU A N 1
ATOM 621 C CA . GLU A 1 85 ? -24.119 0.908 33.587 1.00 95.94 85 GLU A CA 1
ATOM 622 C C . GLU A 1 85 ? -25.471 0.260 33.905 1.00 95.94 85 GLU A C 1
ATOM 624 O O . GLU A 1 85 ? -26.272 0.836 34.634 1.00 95.94 85 GLU A O 1
ATOM 629 N N . THR A 1 86 ? -25.700 -0.962 33.419 1.00 95.75 86 THR A N 1
ATOM 630 C CA . THR A 1 86 ? -26.915 -1.725 33.739 1.00 95.75 86 THR A CA 1
ATOM 631 C C . THR A 1 86 ? -26.979 -2.034 35.235 1.00 95.75 86 THR A C 1
ATOM 633 O O . THR A 1 86 ? -27.981 -1.730 35.865 1.00 95.75 86 THR A O 1
ATOM 636 N N . ASP A 1 87 ? -25.890 -2.533 35.830 1.00 95.12 87 ASP A N 1
ATOM 637 C CA . ASP A 1 87 ? -25.813 -2.802 37.275 1.00 95.12 87 ASP A CA 1
ATOM 638 C C . ASP A 1 87 ? -26.015 -1.529 38.120 1.00 95.12 87 ASP A C 1
ATOM 640 O O . ASP A 1 87 ? -26.695 -1.558 39.144 1.00 95.12 87 ASP A O 1
ATOM 644 N N . ALA A 1 88 ? -25.466 -0.390 37.686 1.00 92.56 88 ALA A N 1
ATOM 645 C CA . ALA A 1 88 ? -25.676 0.893 38.351 1.00 92.56 88 ALA A CA 1
ATOM 646 C C . ALA A 1 88 ? -27.137 1.361 38.260 1.00 92.56 88 ALA A C 1
ATOM 648 O O . ALA A 1 88 ? -27.690 1.818 39.260 1.00 92.56 88 ALA A O 1
ATOM 649 N N . ASN A 1 89 ? -27.772 1.219 37.094 1.00 94.00 89 ASN A N 1
ATOM 650 C CA . ASN A 1 89 ? -29.179 1.567 36.903 1.00 94.00 89 ASN A CA 1
ATOM 651 C C . ASN A 1 89 ? -30.102 0.658 37.723 1.00 94.00 89 ASN A C 1
ATOM 653 O O . ASN A 1 89 ? -30.994 1.164 38.398 1.00 94.00 89 ASN A O 1
ATOM 657 N N . ASP A 1 90 ? -29.843 -0.650 37.742 1.00 94.19 90 ASP A N 1
ATOM 658 C CA . ASP A 1 90 ? -30.611 -1.613 38.536 1.00 94.19 90 ASP A CA 1
ATOM 659 C C . ASP A 1 90 ? -30.518 -1.288 40.038 1.00 94.19 90 ASP A C 1
ATOM 661 O O . ASP A 1 90 ? -31.518 -1.333 40.760 1.00 94.19 90 ASP A O 1
ATOM 665 N N . LYS A 1 91 ? -29.325 -0.901 40.516 1.00 91.44 91 LYS A N 1
ATOM 666 C CA . LYS A 1 91 ? -29.116 -0.438 41.898 1.00 91.44 91 LYS A CA 1
ATOM 667 C C . LYS A 1 91 ? -29.870 0.854 42.193 1.00 91.44 91 LYS A C 1
ATOM 669 O O . LYS A 1 91 ? -30.484 0.948 43.252 1.00 91.44 91 LYS A O 1
ATOM 674 N N . LEU A 1 92 ? -29.851 1.826 41.280 1.00 90.62 92 LEU A N 1
ATOM 675 C CA . LEU A 1 92 ? -30.600 3.075 41.438 1.00 90.62 92 LEU A CA 1
ATOM 676 C C . LEU A 1 92 ? -32.110 2.822 41.495 1.00 90.62 92 LEU A C 1
ATOM 678 O O . LEU A 1 92 ? -32.762 3.305 42.415 1.00 90.62 92 LEU A O 1
ATOM 682 N N . GLU A 1 93 ? -32.658 2.011 40.589 1.00 91.62 93 GLU A N 1
ATOM 683 C CA . GLU A 1 93 ? -34.085 1.665 40.591 1.00 91.62 93 GLU A CA 1
ATOM 684 C C . GLU A 1 93 ? -34.476 0.900 41.865 1.00 91.62 93 GLU A C 1
ATOM 686 O O . GLU A 1 93 ? -35.545 1.117 42.442 1.00 91.62 93 GLU A O 1
ATOM 691 N N . GLN A 1 94 ? -33.608 0.008 42.351 1.00 89.94 94 GLN A N 1
ATOM 692 C CA . GLN A 1 94 ? -33.827 -0.660 43.631 1.00 89.94 94 GLN A CA 1
ATOM 693 C C . GLN A 1 94 ? -33.846 0.339 44.793 1.00 89.94 94 GLN A C 1
ATOM 695 O O . GLN A 1 94 ? -34.777 0.309 45.594 1.00 89.94 94 GLN A O 1
ATOM 700 N N . MET A 1 95 ? -32.885 1.263 44.848 1.00 87.94 95 MET A N 1
ATOM 701 C CA . MET A 1 95 ? -32.844 2.309 45.870 1.00 87.94 95 MET A CA 1
ATOM 702 C C . MET A 1 95 ? -34.070 3.224 45.815 1.00 87.94 95 MET A C 1
ATOM 704 O O . MET A 1 95 ? -34.594 3.590 46.862 1.00 87.94 95 MET A O 1
ATOM 708 N N . GLU A 1 96 ? -34.555 3.587 44.626 1.00 86.50 96 GLU A N 1
ATOM 709 C CA . GLU A 1 96 ? -35.780 4.378 44.468 1.00 86.50 96 GLU A CA 1
ATOM 710 C C . GLU A 1 96 ? -37.004 3.641 45.027 1.00 86.50 96 GLU A C 1
ATOM 712 O O . GLU A 1 96 ? -37.802 4.236 45.758 1.00 86.50 96 GLU A O 1
ATOM 717 N N . ARG A 1 97 ? -37.122 2.335 44.752 1.00 88.25 97 ARG A N 1
ATOM 718 C CA . ARG A 1 97 ? -38.183 1.480 45.309 1.00 88.25 97 ARG A CA 1
ATOM 719 C C . ARG A 1 97 ? -38.087 1.359 46.828 1.00 88.25 97 ARG A C 1
ATOM 721 O O . ARG A 1 97 ? -39.096 1.538 47.510 1.00 88.25 97 ARG A O 1
ATOM 728 N N . ASP A 1 98 ? -36.893 1.107 47.355 1.00 85.75 98 ASP A N 1
ATOM 729 C CA . ASP A 1 98 ? -36.657 0.976 48.796 1.00 85.75 98 ASP A CA 1
ATOM 730 C C . ASP A 1 98 ? -36.937 2.299 49.523 1.00 85.75 98 ASP A C 1
ATOM 732 O O . ASP A 1 98 ? -37.581 2.320 50.571 1.00 85.75 98 ASP A O 1
ATOM 736 N N . ASN A 1 99 ? -36.539 3.424 48.927 1.00 83.38 99 ASN A N 1
ATOM 737 C CA . ASN A 1 99 ? -36.791 4.762 49.451 1.00 83.38 99 ASN A CA 1
ATOM 738 C C . ASN A 1 99 ? -38.291 5.110 49.476 1.00 83.38 99 ASN A C 1
ATOM 740 O O . ASN A 1 99 ? -38.758 5.750 50.418 1.00 83.38 99 ASN A O 1
ATOM 744 N N . ALA A 1 100 ? -39.059 4.674 48.471 1.00 84.06 100 ALA A N 1
ATOM 745 C CA . ALA A 1 100 ? -40.513 4.843 48.435 1.00 84.06 100 ALA A CA 1
ATOM 746 C C . ALA A 1 100 ? -41.252 3.953 49.453 1.00 84.06 100 ALA A C 1
ATOM 748 O O . ALA A 1 100 ? -42.353 4.300 49.882 1.00 84.06 100 ALA A 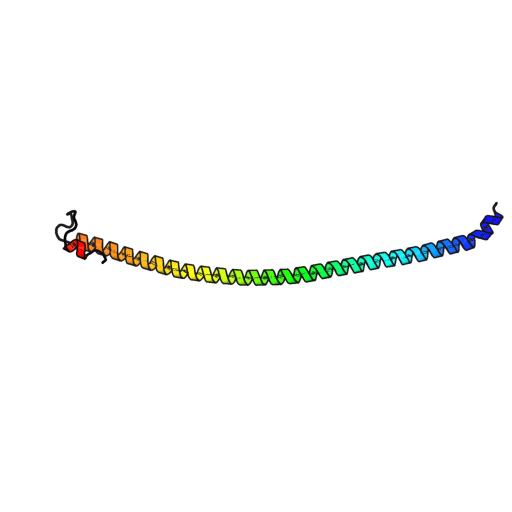O 1
ATOM 749 N N . ALA A 1 101 ? -40.659 2.822 49.850 1.00 85.62 101 ALA A N 1
ATOM 750 C CA . ALA A 1 101 ? -41.217 1.906 50.844 1.00 85.62 101 ALA A CA 1
ATOM 751 C C . ALA A 1 101 ? -40.998 2.361 52.303 1.00 85.62 101 ALA A C 1
ATOM 753 O O . ALA A 1 101 ? -41.628 1.814 53.213 1.00 85.62 101 ALA A O 1
ATOM 754 N N . LEU A 1 102 ? -40.128 3.351 52.543 1.00 83.62 102 LEU A N 1
ATOM 755 C CA . LEU A 1 102 ? -39.883 3.902 53.877 1.00 83.62 102 LEU A CA 1
ATOM 756 C C . LEU A 1 102 ? -41.096 4.690 54.423 1.00 83.62 102 LEU A C 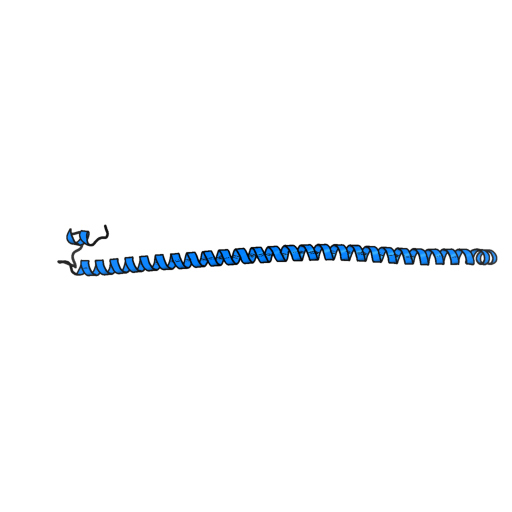1
ATOM 758 O O . LEU A 1 102 ? -41.878 5.264 53.656 1.00 83.62 102 LEU A O 1
ATOM 762 N N . PRO A 1 103 ? -41.259 4.775 55.760 1.00 79.12 103 PRO A N 1
ATOM 763 C CA . PRO A 1 103 ? -42.278 5.617 56.382 1.00 79.12 103 PRO A CA 1
ATOM 764 C C . PRO A 1 103 ? -42.143 7.082 55.937 1.00 79.12 103 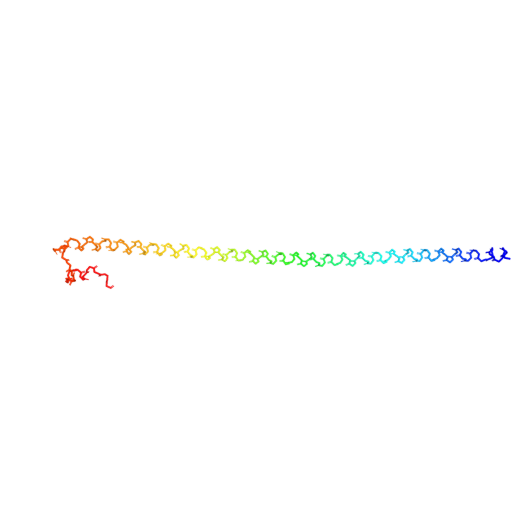PRO A C 1
ATOM 766 O O . PRO A 1 103 ? -41.038 7.615 55.885 1.00 79.12 103 PRO A O 1
ATOM 769 N N . ARG A 1 104 ? -43.268 7.755 55.644 1.00 72.88 104 ARG A N 1
ATOM 770 C CA . ARG A 1 104 ? -43.286 9.102 55.028 1.00 72.88 104 ARG A CA 1
ATOM 771 C C . ARG A 1 104 ? -42.513 9.141 53.700 1.00 72.88 104 ARG A C 1
ATOM 773 O O . ARG A 1 104 ? -41.647 9.993 53.507 1.00 72.88 104 ARG A O 1
ATOM 780 N N . GLY A 1 105 ? -42.790 8.204 52.791 1.00 65.44 105 GLY A N 1
ATOM 781 C CA . GLY A 1 105 ? -42.139 8.115 51.474 1.00 65.44 105 GLY A CA 1
ATOM 782 C C . GLY A 1 105 ? -42.217 9.405 50.640 1.00 65.44 105 GLY A C 1
ATO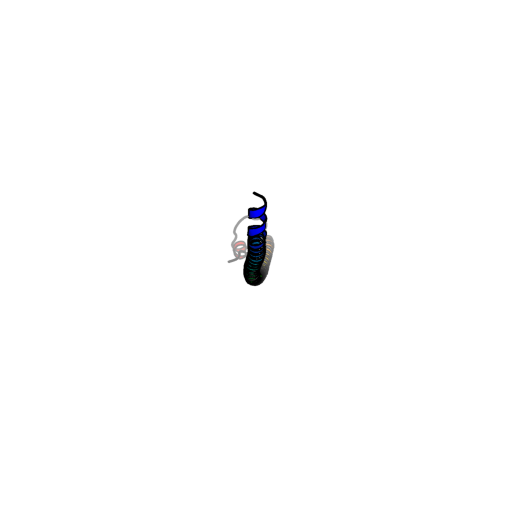M 783 O O . GLY A 1 105 ? -41.337 9.663 49.826 1.00 65.44 105 GLY A O 1
ATOM 784 N N . ASP A 1 106 ? -43.205 10.255 50.920 1.00 68.75 106 ASP A N 1
ATOM 785 C CA . ASP A 1 106 ? -43.448 11.588 50.361 1.00 68.75 106 ASP A CA 1
ATOM 786 C C . ASP A 1 106 ? -42.681 12.738 51.053 1.00 68.75 106 ASP A C 1
ATOM 788 O O . ASP A 1 106 ? -42.706 13.872 50.574 1.00 68.75 106 ASP A O 1
ATOM 792 N N . ALA A 1 107 ? -41.979 12.478 52.162 1.00 67.88 107 ALA A N 1
ATOM 793 C CA . ALA A 1 107 ? -41.181 13.481 52.864 1.00 67.88 107 ALA A CA 1
ATOM 794 C C . ALA A 1 107 ? -39.822 13.736 52.185 1.00 67.88 107 ALA A C 1
ATOM 796 O O . ALA A 1 107 ? -39.084 12.812 51.843 1.00 67.88 107 ALA A O 1
ATOM 797 N N . CYS A 1 108 ? -39.457 15.015 52.058 1.00 66.12 108 CYS A N 1
ATOM 798 C CA . CYS A 1 108 ? -38.161 15.461 51.542 1.00 66.12 108 CYS A CA 1
ATOM 799 C C . CYS A 1 108 ? -37.126 15.588 52.678 1.00 66.12 108 CYS A C 1
ATOM 801 O O . CYS A 1 108 ? -37.357 16.336 53.627 1.00 66.12 108 CYS A O 1
ATOM 803 N N . GLY A 1 109 ? -35.966 14.927 52.568 1.00 70.50 109 GLY A N 1
ATOM 804 C CA . GLY A 1 109 ? -34.851 15.074 53.519 1.00 70.50 109 GLY A CA 1
ATOM 805 C C . GLY A 1 109 ? -33.949 13.837 53.645 1.00 70.50 109 GLY A C 1
ATOM 806 O O . GLY A 1 109 ? -34.287 12.759 53.164 1.00 70.50 109 GLY A O 1
ATOM 807 N N . LEU A 1 110 ? -32.790 13.996 54.298 1.00 71.69 110 LEU A N 1
ATOM 808 C CA . LEU A 1 110 ? -31.837 12.917 54.603 1.00 71.69 110 LEU A CA 1
ATOM 809 C C . LEU A 1 110 ? -32.066 12.403 56.034 1.00 71.69 110 LEU A C 1
ATOM 811 O O . LEU A 1 110 ? -31.423 12.862 56.976 1.00 71.69 110 LEU A O 1
ATOM 815 N N . GLU A 1 111 ? -33.007 11.475 56.207 1.00 78.81 111 GLU A N 1
ATOM 816 C CA . GLU A 1 111 ? -33.184 10.746 57.473 1.00 78.81 111 GLU A CA 1
ATOM 817 C C . GLU A 1 111 ? -32.188 9.565 57.574 1.00 78.81 111 GLU A C 1
ATOM 819 O O . GLU A 1 111 ? -31.738 9.059 56.541 1.00 78.81 111 GLU A O 1
ATOM 824 N N . PRO A 1 112 ? -31.821 9.093 58.785 1.00 78.69 112 PRO A N 1
ATOM 825 C CA . PRO A 1 112 ? -30.783 8.065 58.976 1.00 78.69 112 PRO A CA 1
ATOM 826 C C . PRO A 1 112 ? -31.021 6.758 58.203 1.00 78.69 112 PRO A C 1
ATOM 828 O O . PRO A 1 112 ? -30.071 6.110 57.760 1.00 78.69 112 PRO A O 1
ATOM 831 N N . GLU A 1 113 ? -32.290 6.395 58.027 1.00 78.75 113 GLU A N 1
ATOM 832 C CA . GLU A 1 113 ? -32.746 5.228 57.263 1.00 78.75 113 GLU A CA 1
ATOM 833 C C . GLU A 1 113 ? -32.508 5.408 55.754 1.00 78.75 113 GLU A C 1
ATOM 835 O O . GLU A 1 113 ? -32.066 4.480 55.084 1.00 78.75 113 GLU A O 1
ATOM 840 N N . ARG A 1 114 ? -32.697 6.628 55.228 1.00 77.25 114 ARG A N 1
ATOM 841 C CA . ARG A 1 114 ? -32.440 6.978 53.818 1.00 77.25 114 ARG A CA 1
ATOM 842 C C . ARG A 1 114 ? -30.944 7.059 53.507 1.00 77.25 114 ARG A C 1
AT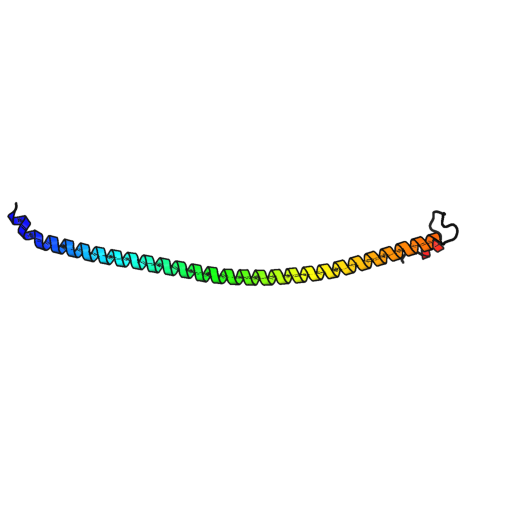OM 844 O O . ARG A 1 114 ? -30.527 6.701 52.413 1.00 77.25 114 ARG A O 1
ATOM 851 N N . VAL A 1 115 ? -30.124 7.487 54.471 1.00 81.06 115 VAL A N 1
ATOM 852 C CA . VAL A 1 115 ? -28.655 7.511 54.331 1.00 81.06 115 VAL A CA 1
ATOM 853 C C . VAL A 1 115 ? -28.079 6.095 54.224 1.00 81.06 115 VAL A C 1
ATOM 855 O O . VAL A 1 115 ? -27.133 5.888 53.472 1.00 81.06 115 VAL A O 1
ATOM 858 N N . HIS A 1 116 ? -28.667 5.111 54.915 1.00 80.25 116 HIS A N 1
ATOM 859 C CA . HIS A 1 116 ? -28.244 3.706 54.822 1.00 80.25 116 HIS A CA 1
ATOM 860 C C . HIS A 1 116 ? -28.524 3.057 53.459 1.00 80.25 116 HIS A C 1
ATOM 862 O O . HIS A 1 116 ? -27.899 2.047 53.149 1.00 80.25 116 HIS A O 1
ATOM 868 N N . LEU A 1 117 ? -29.437 3.617 52.656 1.00 81.00 117 LEU A N 1
ATOM 869 C CA . LEU A 1 117 ? -29.719 3.141 51.298 1.00 81.00 117 LEU A CA 1
ATOM 870 C C . LEU A 1 117 ? -28.683 3.623 50.272 1.00 81.00 117 LEU A C 1
ATOM 872 O O . LEU A 1 117 ? -28.607 3.053 49.188 1.00 81.00 117 LEU A O 1
ATOM 876 N N . LEU A 1 118 ? -27.899 4.663 50.578 1.00 79.19 118 LEU A N 1
ATOM 877 C CA . LEU A 1 118 ? -26.892 5.190 49.658 1.00 79.19 118 LEU A CA 1
ATOM 878 C C . LEU A 1 118 ? -25.690 4.234 49.547 1.00 79.19 118 LEU A C 1
ATOM 880 O O . LEU A 1 118 ? -25.299 3.623 50.545 1.00 79.19 118 LEU A O 1
ATOM 884 N N . PRO A 1 119 ? -25.065 4.122 48.360 1.00 71.00 119 PRO A N 1
ATOM 885 C CA . PRO A 1 119 ? -23.822 3.377 48.216 1.00 71.00 119 PRO A CA 1
ATOM 886 C C . PRO A 1 119 ? -22.733 4.005 49.098 1.00 71.00 119 PRO A C 1
ATOM 888 O O . PRO A 1 119 ? -22.570 5.228 49.103 1.00 71.00 119 PRO A O 1
ATOM 891 N N . GLN A 1 120 ? -22.019 3.163 49.852 1.00 65.56 120 GLN A N 1
ATOM 892 C CA . GLN A 1 120 ? -20.884 3.564 50.693 1.00 65.56 120 GLN A CA 1
ATOM 893 C C . GLN A 1 120 ? -19.575 3.625 49.910 1.00 65.56 120 GLN A C 1
ATOM 895 O O . GLN A 1 120 ? -19.373 2.752 49.033 1.00 65.56 120 GLN A O 1
#

Organism: Martelella endophytica (NCBI:txid1486262)

Foldseek 3Di:
DVVVCVVCVVVVVVVVVCCVVVVVVVVVVVVVVVVVVVVVVVVVVVVVVVVVVVVVVVVVVVVVVVVVVVVVVVVVVVVVVVVVVVVVVVLVVVLLVVCCVDPPSVDDDDDVSNVVSDDD

Sequence (120 aa):
MAALLGKYTMPLLLAALLIAIGGGLSFLAARELSAMVRDARQNAIAERDAFWSGEIAKANAEKADAVAAQLRAIMVADRQIRAAETDANDKLEQMERDNAALPRGDACGLEPERVHLLPQ

Radius of gyration: 47.46 Å; Cα contacts (8 Å, |Δi|>4): 9; chains: 1; bounding box: 82×26×128 Å

Solvent-accessible surface area (backbone atoms only — not comparable to full-atom values): 6738 Å² total; per-residue (Å²): 117,74,75,62,52,70,72,47,47,63,64,49,52,52,51,50,49,51,49,52,50,54,50,50,52,51,49,52,52,52,50,50,52,54,48,54,55,49,50,54,50,50,51,54,49,50,54,50,50,52,52,51,52,49,52,50,51,51,54,49,50,55,49,51,52,51,51,52,53,51,51,53,51,50,56,51,53,51,51,51,50,53,51,52,50,50,54,50,49,54,50,49,55,48,42,53,54,55,51,54,70,39,88,66,47,87,62,88,78,88,46,77,73,60,56,68,64,50,90,130